Protein AF-A0A8S9SRP9-F1 (afdb_monomer_lite)

InterPro domains:
  IPR003653 Ulp1 protease family, C-terminal catalytic domain [PF02902] (17-149)
  IPR038765 Papain-like cysteine peptidase superfamily [SSF54001] (19-135)

Sequence (162 aa):
MEVLMGYSDRRYGLPLHLNHSMFVAPWFTAHMQRKDRSFKAARRKKRVAGDARITKYLTKFGSKWGAEIDTLYAPMIWEGMYWVGLRISLSQWNILVLDPNPQLKTMEKVEELVEPVASILSYIAKKMYIKTQNNTRPVYIVRVQERTQTGVIAWCTCLHYV

Foldseek 3Di:
DQVLLVVVCVVCVVVQLVVLEHEDGQVQQVLLLVLQVVCVPDPDNCVSLVPVVNVCVCPVPVDPDLPRHQWYWYWYDDPNPAIWIWIAGNQQREIEIAHACQPPDDPVRVCVRCVSVLVSVVVVCVVSVNPHPDPPDSDYDYHYDYDDPDPVCVSVVVVVVD

Structure (mmCIF, N/CA/C/O backbone):
data_AF-A0A8S9SRP9-F1
#
_entry.id   AF-A0A8S9SRP9-F1
#
loop_
_atom_site.group_PDB
_atom_site.id
_atom_site.type_symbol
_atom_site.label_atom_id
_atom_site.label_alt_id
_atom_site.label_comp_id
_atom_site.label_asym_id
_atom_site.label_entity_id
_atom_site.label_seq_id
_atom_site.pdbx_PDB_ins_code
_atom_site.Cartn_x
_atom_site.Cartn_y
_atom_site.Cartn_z
_atom_site.occupancy
_atom_site.B_iso_or_equiv
_atom_site.auth_seq_id
_atom_site.auth_comp_id
_atom_site.auth_asym_id
_atom_site.auth_atom_id
_atom_site.pdbx_PDB_model_num
ATOM 1 N N . MET A 1 1 ? -1.731 -9.701 -12.930 1.00 83.62 1 MET A N 1
ATOM 2 C CA . MET A 1 1 ? -1.614 -9.568 -11.457 1.00 83.62 1 MET A CA 1
ATOM 3 C C . MET A 1 1 ? -2.806 -10.084 -10.671 1.00 83.62 1 MET A C 1
ATOM 5 O O . MET A 1 1 ? -2.580 -10.714 -9.654 1.00 83.62 1 MET A O 1
ATOM 9 N N . GLU A 1 2 ? -4.055 -9.862 -11.084 1.00 83.62 2 GLU A N 1
ATOM 10 C CA . GLU A 1 2 ? -5.223 -10.296 -10.290 1.00 83.62 2 GLU A CA 1
ATOM 11 C C . GLU A 1 2 ? -5.278 -11.823 -10.089 1.00 83.62 2 GLU A C 1
ATOM 13 O O . GLU A 1 2 ? -5.427 -12.294 -8.964 1.00 83.62 2 GLU A O 1
ATOM 18 N N . VAL A 1 3 ? -5.011 -12.590 -11.154 1.00 85.19 3 VAL A N 1
ATOM 19 C CA . VAL A 1 3 ? -4.865 -14.058 -11.104 1.00 85.19 3 VAL A CA 1
ATOM 20 C C . VAL A 1 3 ? -3.712 -14.486 -10.193 1.00 85.19 3 VAL A C 1
ATOM 22 O O . VAL A 1 3 ? -3.884 -15.391 -9.384 1.00 85.19 3 VAL A O 1
ATOM 25 N N . LEU A 1 4 ? -2.561 -13.809 -10.282 1.00 84.00 4 LEU A N 1
ATOM 26 C CA . LEU A 1 4 ? -1.392 -14.106 -9.451 1.00 84.00 4 LEU A CA 1
ATOM 27 C C . LEU A 1 4 ? -1.702 -13.879 -7.967 1.00 84.00 4 LEU A C 1
ATOM 29 O O . LEU A 1 4 ? -1.421 -14.748 -7.153 1.00 84.00 4 LEU A O 1
ATOM 33 N N . MET A 1 5 ? -2.349 -12.764 -7.614 1.00 84.19 5 MET A N 1
ATOM 34 C CA . MET A 1 5 ? -2.755 -12.516 -6.227 1.00 84.19 5 MET A CA 1
ATOM 35 C C . MET A 1 5 ? -3.733 -13.580 -5.731 1.00 84.19 5 MET A C 1
ATOM 37 O O . MET A 1 5 ? -3.591 -14.046 -4.608 1.00 84.19 5 MET A O 1
ATOM 41 N N . GLY A 1 6 ? -4.682 -14.008 -6.570 1.00 84.06 6 GLY A N 1
ATOM 42 C CA . GLY A 1 6 ? -5.616 -15.078 -6.220 1.00 84.06 6 GLY A CA 1
ATOM 43 C C . GLY A 1 6 ? -4.942 -16.441 -6.035 1.00 84.06 6 GLY A C 1
ATOM 44 O O . GLY A 1 6 ? -5.247 -17.148 -5.078 1.00 84.06 6 GLY A O 1
ATOM 45 N N . TYR A 1 7 ? -4.014 -16.819 -6.919 1.00 86.94 7 TYR A N 1
ATOM 46 C CA . TYR A 1 7 ? -3.231 -18.051 -6.774 1.00 86.94 7 TYR A CA 1
ATOM 47 C C . TYR A 1 7 ? -2.426 -18.034 -5.479 1.00 86.94 7 TYR A C 1
ATOM 49 O O . TYR A 1 7 ? -2.435 -18.984 -4.696 1.00 86.94 7 TYR A O 1
ATOM 57 N N . SER A 1 8 ? -1.738 -16.932 -5.246 1.00 83.00 8 SER A N 1
ATOM 58 C CA . SER A 1 8 ? -0.776 -16.876 -4.178 1.00 83.00 8 SER A CA 1
ATOM 59 C C . SER A 1 8 ? -1.436 -16.656 -2.806 1.00 83.00 8 SER A C 1
ATOM 61 O O . SER A 1 8 ? -0.922 -17.151 -1.808 1.00 83.00 8 SER A O 1
ATOM 63 N N . ASP A 1 9 ? -2.624 -16.048 -2.747 1.00 82.50 9 ASP A N 1
ATOM 64 C CA . ASP A 1 9 ? -3.492 -16.083 -1.562 1.00 82.50 9 ASP A CA 1
ATOM 65 C C . ASP A 1 9 ? -3.965 -17.512 -1.243 1.00 82.50 9 ASP A C 1
ATOM 67 O O . ASP A 1 9 ? -3.867 -17.964 -0.106 1.00 82.50 9 ASP A O 1
ATOM 71 N N . ARG A 1 10 ? -4.347 -18.309 -2.251 1.00 86.56 10 ARG A N 1
ATOM 72 C CA . ARG A 1 10 ? -4.677 -19.734 -2.033 1.00 86.56 10 ARG A CA 1
ATOM 73 C C . ARG A 1 10 ? -3.482 -20.547 -1.539 1.00 86.56 10 ARG A C 1
ATOM 75 O O . ARG A 1 10 ? -3.659 -21.482 -0.763 1.00 86.56 10 ARG A O 1
ATOM 82 N N . ARG A 1 11 ? -2.275 -20.227 -2.013 1.00 85.56 11 ARG A N 1
ATOM 83 C CA . ARG A 1 11 ? -1.057 -20.975 -1.680 1.00 85.56 11 ARG A CA 1
ATOM 84 C C . ARG A 1 11 ? -0.445 -20.563 -0.339 1.00 85.56 11 ARG A C 1
ATOM 86 O O . ARG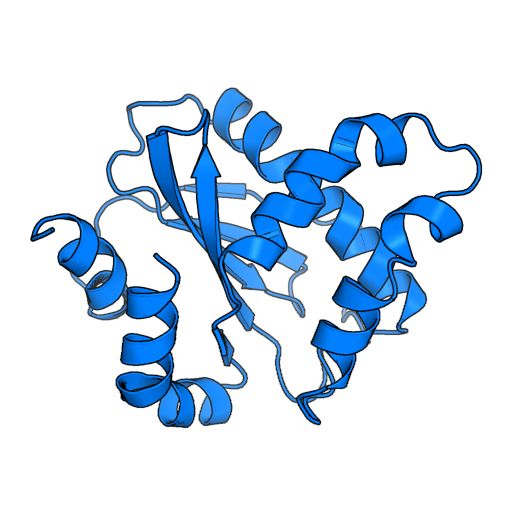 A 1 11 ? 0.071 -21.427 0.363 1.00 85.56 11 ARG A O 1
ATOM 93 N N . TYR A 1 12 ? -0.486 -19.276 0.001 1.00 83.69 12 TYR A N 1
ATOM 94 C CA . TYR A 1 12 ? 0.257 -18.695 1.128 1.00 83.69 12 TYR A CA 1
ATOM 95 C C . TYR A 1 12 ? -0.607 -17.879 2.103 1.00 83.69 12 TYR A C 1
ATOM 97 O O . TYR A 1 12 ? -0.096 -17.439 3.132 1.00 83.69 12 TYR A O 1
ATOM 105 N N . GLY A 1 13 ? -1.897 -17.680 1.820 1.00 79.50 13 GLY A N 1
ATOM 106 C CA . GLY A 1 13 ? -2.788 -16.823 2.605 1.00 79.50 13 GLY A CA 1
ATOM 107 C C . GLY A 1 13 ? -2.971 -17.298 4.044 1.00 79.50 13 GLY A C 1
ATOM 108 O O . GLY A 1 13 ? -2.843 -16.494 4.959 1.00 79.50 13 GLY A O 1
ATOM 109 N 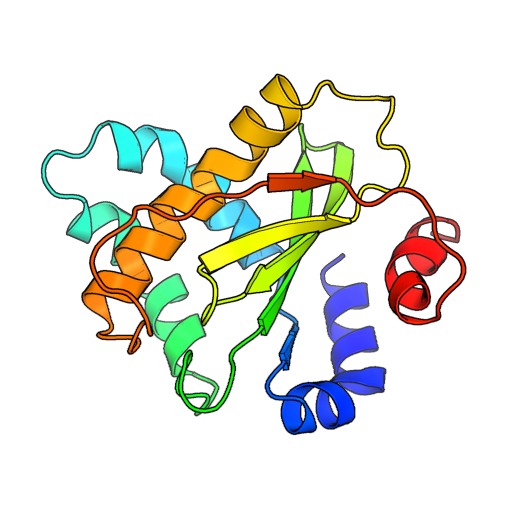N . LEU A 1 14 ? -3.177 -18.602 4.280 1.00 79.44 14 LEU A N 1
ATOM 110 C CA . LEU A 1 14 ? -3.343 -19.130 5.643 1.00 79.44 14 LEU A CA 1
ATOM 111 C C . LEU A 1 14 ? -2.095 -18.893 6.526 1.00 79.44 14 LEU A C 1
ATOM 113 O O . LEU A 1 14 ? -2.244 -18.286 7.587 1.00 79.44 14 LEU A O 1
ATOM 117 N N . PRO A 1 15 ? -0.869 -19.279 6.111 1.00 81.88 15 PRO A N 1
ATOM 118 C CA . PRO A 1 15 ? 0.344 -18.941 6.858 1.00 81.88 15 PRO A CA 1
ATOM 119 C C . PRO A 1 15 ? 0.537 -17.440 7.101 1.00 81.88 15 PRO A C 1
ATOM 121 O O . PRO A 1 15 ? 1.058 -17.049 8.142 1.00 81.88 15 PRO A O 1
ATOM 124 N N . LEU A 1 16 ? 0.136 -16.582 6.161 1.00 81.88 16 LEU A N 1
ATOM 125 C CA . LEU A 1 16 ? 0.237 -15.134 6.342 1.00 81.88 16 LEU A CA 1
ATOM 126 C C . LEU A 1 16 ? -0.776 -14.608 7.341 1.00 81.88 16 LEU A C 1
ATOM 128 O O . LEU A 1 16 ? -0.396 -13.830 8.208 1.00 81.88 16 LEU A O 1
ATOM 132 N N . HIS A 1 17 ? -2.021 -15.070 7.275 1.00 82.06 17 HIS A N 1
ATOM 133 C CA . HIS A 1 17 ? -3.057 -14.681 8.221 1.00 82.06 17 HIS A CA 1
ATOM 134 C C . HIS A 1 17 ? -2.695 -15.070 9.656 1.00 82.06 17 HIS A C 1
ATOM 136 O O . HIS A 1 17 ? -2.893 -14.266 10.563 1.00 82.06 17 HIS A O 1
ATOM 142 N N . LEU A 1 18 ? -2.093 -16.249 9.857 1.00 81.19 18 LEU A N 1
ATOM 143 C CA . LEU A 1 18 ? -1.550 -16.661 11.160 1.00 81.19 18 LEU A CA 1
ATOM 144 C C . LEU A 1 18 ? -0.426 -15.734 11.653 1.00 81.19 18 LEU A C 1
ATOM 146 O O . LEU A 1 18 ? -0.269 -15.549 12.854 1.00 81.19 18 LEU A O 1
ATOM 150 N N . ASN A 1 19 ? 0.310 -15.109 10.733 1.00 83.31 19 ASN A N 1
ATOM 151 C CA . ASN A 1 19 ? 1.316 -14.081 11.009 1.00 83.31 19 ASN A CA 1
ATOM 152 C C . ASN A 1 19 ? 0.747 -12.654 10.901 1.00 83.31 19 ASN A C 1
ATOM 154 O O . ASN A 1 19 ? 1.470 -11.727 10.531 1.00 83.31 19 ASN A O 1
ATOM 158 N N . HIS A 1 20 ? -0.554 -12.474 11.149 1.00 86.38 20 HIS A N 1
ATOM 159 C CA . HIS A 1 20 ? -1.232 -11.174 11.121 1.00 86.38 20 HIS A CA 1
ATOM 160 C C . HIS A 1 20 ? -1.052 -10.397 9.802 1.00 86.38 20 HIS A C 1
ATOM 162 O O . HIS A 1 20 ? -1.088 -9.169 9.760 1.00 86.38 20 HIS A O 1
ATOM 168 N N . SER A 1 21 ? -0.868 -11.105 8.691 1.00 86.56 21 SER A N 1
ATOM 169 C CA . SER A 1 21 ? -0.584 -10.536 7.377 1.00 86.56 21 SER A CA 1
ATOM 170 C C . SER A 1 21 ? -1.620 -10.965 6.346 1.00 86.56 21 SER A C 1
ATOM 172 O O . SER A 1 21 ? -2.220 -12.029 6.463 1.00 86.56 21 SER A O 1
ATOM 174 N N . MET A 1 22 ? -1.816 -10.174 5.291 1.00 86.25 22 MET A N 1
ATOM 175 C CA . MET A 1 22 ? -2.669 -10.595 4.173 1.00 86.25 22 MET A CA 1
ATOM 176 C C . MET A 1 22 ? -2.256 -9.996 2.835 1.00 86.25 22 MET A C 1
ATOM 178 O O . MET A 1 22 ? -1.605 -8.948 2.777 1.00 86.25 22 MET A O 1
ATOM 182 N N . PHE A 1 23 ? -2.716 -10.623 1.753 1.00 86.50 23 PHE A N 1
ATOM 183 C CA . PHE A 1 23 ? -2.678 -10.020 0.428 1.00 86.50 23 PHE A CA 1
ATOM 184 C C . PHE A 1 23 ? -3.869 -9.119 0.176 1.00 86.50 23 PHE A C 1
ATOM 186 O O . PHE A 1 23 ? -4.992 -9.381 0.605 1.00 86.50 23 PHE A O 1
ATOM 193 N N . VAL A 1 24 ? -3.628 -8.067 -0.599 1.00 86.94 24 VAL A N 1
ATOM 194 C CA . VAL A 1 24 ? -4.696 -7.230 -1.135 1.00 86.94 24 VAL A CA 1
ATOM 195 C C . VAL A 1 24 ? -4.683 -7.239 -2.655 1.00 86.94 24 VAL A C 1
ATOM 197 O O . VAL A 1 24 ? -3.644 -7.368 -3.302 1.00 86.94 24 VAL A O 1
ATOM 200 N N . ALA A 1 25 ? -5.872 -7.113 -3.236 1.00 86.19 25 ALA A N 1
ATOM 201 C CA . ALA A 1 25 ? -6.040 -7.130 -4.677 1.00 86.19 25 ALA A CA 1
ATOM 202 C C . ALA A 1 25 ? -5.389 -5.898 -5.345 1.00 86.19 25 ALA A C 1
ATOM 204 O O . ALA A 1 25 ? -5.389 -4.815 -4.753 1.00 86.19 25 ALA A O 1
ATOM 205 N N . PRO A 1 26 ? -4.918 -5.999 -6.605 1.00 88.44 26 PRO A N 1
ATOM 206 C CA . PRO A 1 26 ? -4.255 -4.888 -7.299 1.00 88.44 26 PRO A CA 1
ATOM 207 C C . PRO A 1 26 ? -5.110 -3.633 -7.458 1.00 88.44 26 PRO A C 1
ATOM 209 O O . PRO A 1 26 ? -4.587 -2.521 -7.519 1.00 88.44 26 PRO A O 1
ATOM 212 N N . TRP A 1 27 ? -6.436 -3.781 -7.496 1.00 89.38 27 TRP A N 1
ATOM 213 C CA . TRP A 1 27 ? -7.319 -2.623 -7.564 1.00 89.38 27 TRP A CA 1
ATOM 214 C C . TRP A 1 27 ? -7.179 -1.714 -6.334 1.00 89.38 27 TRP A C 1
ATOM 216 O O . TRP A 1 27 ? -7.472 -0.529 -6.450 1.00 89.38 27 TRP A O 1
ATOM 226 N N . PHE A 1 28 ? -6.730 -2.231 -5.185 1.00 89.12 28 PHE A N 1
ATOM 227 C CA . PHE A 1 28 ? -6.636 -1.497 -3.923 1.00 89.12 28 PHE A CA 1
ATOM 228 C C . PHE A 1 28 ? -5.690 -0.292 -4.024 1.00 89.12 28 PHE A C 1
ATOM 230 O O . PHE A 1 28 ? -6.110 0.846 -3.808 1.00 89.12 28 PHE A O 1
ATOM 237 N N . THR A 1 29 ? -4.439 -0.519 -4.431 1.00 91.31 29 THR A N 1
ATOM 238 C CA . THR A 1 29 ? -3.430 0.537 -4.644 1.00 91.31 29 THR A CA 1
ATOM 239 C C . THR A 1 29 ? -3.778 1.392 -5.860 1.00 91.31 29 THR A C 1
ATOM 241 O O . THR A 1 29 ? -3.754 2.620 -5.773 1.00 91.31 29 THR A O 1
ATOM 244 N N . ALA A 1 30 ? -4.225 0.767 -6.955 1.00 92.12 30 ALA A N 1
ATOM 245 C CA . ALA A 1 30 ? -4.629 1.473 -8.170 1.00 92.12 30 ALA A CA 1
ATOM 246 C C . ALA A 1 30 ? -5.795 2.445 -7.923 1.00 92.12 30 ALA A C 1
ATOM 248 O O . ALA A 1 30 ? -5.875 3.512 -8.533 1.00 92.12 30 ALA A O 1
ATOM 249 N N . HIS A 1 31 ? -6.723 2.097 -7.032 1.00 89.88 31 HIS A N 1
ATOM 250 C CA . HIS A 1 31 ? -7.816 2.981 -6.653 1.00 89.88 31 HIS A CA 1
ATOM 251 C C . HIS A 1 31 ? -7.299 4.215 -5.907 1.00 89.88 31 HIS A C 1
ATOM 253 O O . HIS A 1 31 ? -7.734 5.322 -6.215 1.00 89.88 31 HIS A O 1
ATOM 259 N N . MET A 1 32 ? -6.349 4.055 -4.981 1.00 91.19 32 MET A N 1
ATOM 260 C CA . MET A 1 32 ? -5.744 5.186 -4.268 1.00 91.19 32 MET A CA 1
ATOM 261 C C . MET A 1 32 ? -4.963 6.097 -5.218 1.00 91.19 32 MET A C 1
ATOM 263 O O . MET A 1 32 ? -5.207 7.302 -5.230 1.00 91.19 32 MET A O 1
ATOM 267 N N . GLN A 1 33 ? -4.137 5.526 -6.100 1.00 92.75 33 GLN A N 1
ATOM 268 C CA . GLN A 1 33 ? -3.422 6.281 -7.137 1.00 92.75 33 GLN A CA 1
ATOM 269 C C . GLN A 1 33 ? -4.381 7.127 -7.989 1.00 92.75 33 GLN A C 1
ATOM 271 O O . GLN A 1 33 ? -4.170 8.324 -8.168 1.00 92.75 33 GLN A O 1
ATOM 276 N N . ARG A 1 34 ? -5.499 6.549 -8.452 1.00 91.31 34 ARG A N 1
ATOM 277 C CA . ARG A 1 34 ? -6.503 7.284 -9.247 1.00 91.31 34 ARG A CA 1
ATOM 278 C C . ARG A 1 34 ? -7.214 8.387 -8.467 1.00 91.31 34 ARG A C 1
ATOM 280 O O . ARG A 1 34 ? -7.663 9.367 -9.060 1.00 91.31 34 ARG A O 1
ATOM 287 N N . LYS A 1 35 ? -7.375 8.224 -7.154 1.00 89.19 35 LYS A N 1
ATOM 288 C CA . LYS A 1 35 ? -8.054 9.207 -6.304 1.00 89.19 35 LYS A CA 1
ATOM 289 C C . LYS A 1 35 ? -7.136 10.337 -5.856 1.00 89.19 35 LYS A C 1
ATOM 291 O O . LYS A 1 35 ? -7.685 11.344 -5.413 1.00 89.19 35 LYS A O 1
ATOM 296 N N . ASP A 1 36 ? -5.819 10.231 -6.026 1.00 90.62 36 ASP A N 1
ATOM 297 C CA . ASP A 1 36 ? -4.828 11.176 -5.493 1.00 90.62 36 ASP A CA 1
ATOM 298 C C . ASP A 1 36 ? -5.184 12.643 -5.751 1.00 90.62 36 ASP A C 1
ATOM 300 O O . ASP A 1 36 ? -5.417 13.411 -4.818 1.00 90.62 36 ASP A O 1
ATOM 304 N N . ARG A 1 37 ? -5.352 13.019 -7.024 1.00 90.25 37 ARG A N 1
ATOM 305 C CA . ARG A 1 37 ? -5.660 14.403 -7.414 1.00 90.25 37 ARG A CA 1
ATOM 306 C C . ARG A 1 37 ? -6.932 14.918 -6.740 1.00 90.25 37 ARG A C 1
ATOM 308 O O . ARG A 1 37 ? -6.954 16.017 -6.189 1.00 90.25 37 ARG A O 1
ATOM 315 N N . SER A 1 38 ? -7.993 14.109 -6.754 1.00 88.75 38 SER A N 1
ATOM 316 C CA . SER A 1 38 ? -9.266 14.460 -6.115 1.00 88.75 38 SER A CA 1
ATOM 317 C C . SER A 1 38 ? -9.154 14.507 -4.591 1.00 88.75 38 SER A C 1
ATOM 319 O O . SER A 1 38 ? -9.773 15.354 -3.946 1.00 88.75 38 SER A O 1
ATOM 321 N N . PHE A 1 39 ? -8.334 13.631 -4.011 1.00 87.50 39 PHE A N 1
ATOM 322 C CA . PHE A 1 39 ? -8.094 13.560 -2.583 1.00 87.50 39 PHE A CA 1
ATOM 323 C C . PHE A 1 39 ? -7.340 14.801 -2.132 1.00 87.50 39 PHE A C 1
ATOM 325 O O . PHE A 1 39 ? -7.827 15.477 -1.232 1.00 87.50 39 PHE A O 1
ATOM 332 N N . LYS A 1 40 ? -6.245 15.176 -2.799 1.00 87.88 40 LYS A N 1
ATOM 333 C CA . LYS A 1 40 ? -5.474 16.403 -2.548 1.00 87.88 40 LYS A CA 1
ATOM 334 C C . LYS A 1 40 ? -6.337 17.661 -2.683 1.00 87.88 40 LYS A C 1
ATOM 336 O O . LYS A 1 40 ? -6.370 18.455 -1.745 1.00 87.88 40 LYS A O 1
ATOM 341 N N . ALA A 1 41 ? -7.141 17.777 -3.741 1.00 88.56 41 ALA A N 1
ATOM 342 C CA . ALA A 1 41 ? -8.008 18.939 -3.970 1.00 88.56 41 ALA A CA 1
ATOM 343 C C . ALA A 1 41 ? -9.196 19.060 -2.990 1.00 88.56 41 ALA A C 1
ATOM 345 O O . ALA A 1 41 ? -9.708 20.154 -2.751 1.00 88.56 41 ALA A O 1
ATOM 346 N N . ALA A 1 42 ? -9.678 17.957 -2.411 1.00 85.00 42 ALA A N 1
ATOM 347 C CA . ALA A 1 42 ? -10.887 17.991 -1.594 1.00 85.00 42 ALA A CA 1
ATOM 348 C C . ALA A 1 42 ? -10.686 18.728 -0.257 1.00 85.00 42 ALA A C 1
ATOM 350 O O . ALA A 1 42 ? -9.872 18.319 0.574 1.00 85.00 42 ALA A O 1
ATOM 351 N N . ARG A 1 43 ? -11.540 19.728 0.023 1.00 78.44 43 ARG A N 1
ATOM 352 C CA . ARG A 1 43 ? -11.654 20.361 1.356 1.00 78.44 43 ARG A CA 1
ATOM 353 C C . ARG A 1 43 ? -12.209 19.398 2.412 1.00 78.44 43 ARG A C 1
ATOM 355 O O . ARG A 1 43 ? -11.849 19.460 3.579 1.00 78.44 43 ARG A O 1
ATOM 362 N N . ARG A 1 44 ? -13.093 18.479 1.999 1.00 77.81 44 ARG A N 1
ATOM 363 C CA . ARG A 1 44 ? -13.655 17.405 2.838 1.00 77.81 44 ARG A CA 1
ATOM 364 C C . ARG A 1 44 ? -13.229 16.036 2.297 1.00 77.81 44 ARG A C 1
ATOM 366 O O . ARG A 1 44 ? -13.952 15.426 1.509 1.00 77.81 44 ARG A O 1
ATOM 373 N N . LYS A 1 45 ? -12.087 15.528 2.772 1.00 77.06 45 LYS A N 1
ATOM 374 C CA . LYS A 1 45 ? -11.484 14.241 2.355 1.00 77.06 45 LYS A CA 1
ATOM 375 C C . LYS A 1 45 ? -12.421 13.027 2.498 1.00 77.06 45 LYS A C 1
ATOM 377 O O . LYS A 1 45 ? -12.314 12.069 1.736 1.00 77.06 45 LYS A O 1
ATOM 382 N N . LYS A 1 46 ? -13.410 13.100 3.406 1.00 67.38 46 LYS A N 1
ATOM 383 C CA . LYS A 1 46 ? -14.398 12.035 3.680 1.00 67.38 46 LYS A CA 1
ATOM 384 C C . LYS A 1 46 ? -15.177 11.598 2.438 1.00 67.38 46 LYS A C 1
ATOM 386 O O . LYS A 1 46 ? -15.560 10.438 2.369 1.00 67.38 46 LYS A O 1
ATOM 391 N N . ARG A 1 47 ? -15.414 12.497 1.476 1.00 63.59 47 ARG A N 1
ATOM 392 C CA . ARG A 1 47 ? -16.150 12.180 0.236 1.00 63.59 47 ARG A CA 1
ATOM 393 C C . ARG A 1 47 ? -15.306 11.424 -0.793 1.00 63.59 47 ARG A C 1
ATOM 395 O O . ARG A 1 47 ? -15.869 10.737 -1.630 1.00 63.59 47 ARG A O 1
ATOM 402 N N . VAL A 1 48 ? -13.981 11.543 -0.717 1.00 60.94 48 VAL A N 1
ATOM 403 C CA . VAL A 1 48 ? -13.051 10.904 -1.658 1.00 60.94 48 VAL A CA 1
ATOM 404 C C . VAL A 1 48 ? -12.560 9.565 -1.114 1.00 60.94 48 VAL A C 1
ATOM 406 O O . VAL A 1 48 ? -12.586 8.569 -1.824 1.00 60.94 48 VAL A O 1
ATOM 409 N N . 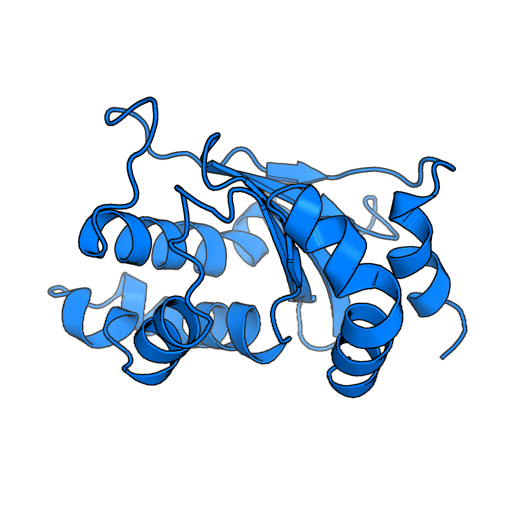ALA A 1 49 ? -12.173 9.531 0.163 1.00 60.47 49 ALA A N 1
ATOM 410 C CA . ALA A 1 49 ? -11.661 8.331 0.826 1.00 60.47 49 ALA A CA 1
ATOM 411 C C . ALA A 1 49 ? -12.744 7.506 1.544 1.00 60.47 49 ALA A C 1
ATOM 413 O O . ALA A 1 49 ? -12.497 6.387 1.976 1.00 60.47 49 ALA A O 1
ATOM 414 N N . GLY A 1 50 ? -13.965 8.036 1.672 1.00 59.25 50 GLY A N 1
ATOM 415 C CA . GLY A 1 50 ? -15.135 7.279 2.122 1.00 59.25 50 GLY A CA 1
ATOM 416 C C . GLY A 1 50 ? -15.767 6.430 1.023 1.00 59.25 50 GLY A C 1
ATOM 417 O O . GLY A 1 50 ? -16.956 6.143 1.125 1.00 59.25 50 GLY A O 1
ATOM 418 N N . ASP A 1 51 ? -15.010 6.076 -0.020 1.00 67.75 51 ASP A N 1
ATOM 419 C CA . ASP A 1 51 ? -15.478 5.165 -1.056 1.00 67.75 51 ASP A CA 1
ATOM 420 C C . ASP A 1 51 ? -15.907 3.853 -0.388 1.00 67.75 51 ASP A C 1
ATOM 422 O O . ASP A 1 51 ? -15.117 3.171 0.282 1.00 67.75 51 ASP A O 1
ATOM 426 N N . ALA A 1 52 ? -17.191 3.532 -0.544 1.00 68.62 52 ALA A N 1
ATOM 427 C CA . ALA A 1 52 ? -17.797 2.357 0.052 1.00 68.62 52 ALA A CA 1
ATOM 428 C C . ALA A 1 52 ? -17.076 1.077 -0.380 1.00 68.62 52 ALA A C 1
ATOM 430 O O . ALA A 1 52 ? -17.083 0.122 0.382 1.00 68.62 52 ALA A O 1
ATOM 431 N N . ARG A 1 53 ? -16.406 1.045 -1.542 1.00 72.12 53 ARG A N 1
ATOM 432 C CA . ARG A 1 53 ? -15.615 -0.112 -1.980 1.00 72.12 53 ARG A CA 1
ATOM 433 C C . ARG A 1 53 ? -14.380 -0.316 -1.122 1.00 72.12 53 ARG A C 1
ATOM 435 O O . ARG A 1 53 ? -14.154 -1.444 -0.703 1.00 72.12 53 ARG A O 1
ATOM 442 N N . ILE A 1 54 ? -13.616 0.740 -0.831 1.00 71.75 54 ILE A N 1
ATOM 443 C CA . ILE A 1 54 ? -12.433 0.615 0.029 1.00 71.75 54 ILE A CA 1
ATOM 444 C C . ILE A 1 54 ? -12.881 0.286 1.446 1.00 71.75 54 ILE A C 1
ATOM 446 O O . ILE A 1 54 ? -12.435 -0.706 2.001 1.00 71.75 54 ILE A O 1
ATOM 450 N N . THR A 1 55 ? -13.828 1.044 2.006 1.00 70.44 55 THR A N 1
ATOM 451 C CA . THR A 1 55 ? -14.296 0.782 3.378 1.00 70.44 55 THR A CA 1
ATOM 452 C C . THR A 1 55 ? -14.897 -0.622 3.499 1.00 70.44 55 THR A C 1
ATOM 454 O O . THR A 1 55 ? -14.573 -1.331 4.440 1.00 70.44 55 THR A O 1
ATOM 457 N N . LYS A 1 56 ? -15.691 -1.075 2.516 1.00 72.19 56 LYS A N 1
ATOM 458 C CA . LYS A 1 56 ? -16.214 -2.448 2.475 1.00 72.19 56 LYS A CA 1
ATOM 459 C C . LYS A 1 56 ? -15.101 -3.470 2.316 1.00 72.19 56 LYS A C 1
ATOM 461 O O . LYS A 1 56 ? -15.168 -4.498 2.958 1.00 72.19 56 LYS A O 1
ATOM 466 N N . TYR A 1 57 ? -14.085 -3.235 1.491 1.00 73.31 57 TYR A N 1
ATOM 467 C CA . TYR A 1 57 ? -12.970 -4.176 1.351 1.00 73.31 57 TYR A CA 1
ATOM 468 C C . TYR A 1 57 ? -12.192 -4.336 2.659 1.00 73.31 57 TYR A C 1
ATOM 470 O O . TYR A 1 57 ? -11.850 -5.451 3.037 1.00 73.31 57 TYR A O 1
ATOM 478 N N . LEU A 1 58 ? -12.011 -3.230 3.380 1.00 68.06 58 LEU A N 1
ATOM 479 C CA . LEU A 1 58 ? -11.370 -3.198 4.690 1.00 68.06 58 LEU A CA 1
ATOM 480 C C . LEU A 1 58 ? -12.202 -3.886 5.781 1.00 68.06 58 LEU A C 1
ATOM 482 O O . LEU A 1 58 ? -11.632 -4.405 6.731 1.00 68.06 58 LEU A O 1
ATOM 486 N N . THR A 1 59 ? -13.534 -3.913 5.655 1.00 66.38 59 THR A N 1
ATOM 487 C CA . THR A 1 59 ? -14.430 -4.534 6.648 1.00 66.38 59 THR A CA 1
ATOM 488 C C . THR A 1 59 ? -14.939 -5.929 6.266 1.00 66.38 59 THR A C 1
ATOM 490 O O . THR A 1 59 ? -15.403 -6.662 7.135 1.00 66.38 59 THR A O 1
ATOM 493 N N . LYS A 1 60 ? -14.864 -6.330 4.989 1.00 60.94 60 LYS A N 1
ATOM 494 C CA . LYS A 1 60 ? -15.476 -7.565 4.451 1.00 60.94 60 LYS A CA 1
ATOM 495 C C . LYS A 1 60 ? -14.749 -8.846 4.864 1.00 60.94 60 LYS A C 1
ATOM 497 O O . LYS A 1 60 ? -15.337 -9.914 4.748 1.00 60.94 60 LYS A O 1
ATOM 502 N N . PHE A 1 61 ? -13.518 -8.761 5.359 1.00 52.31 61 PHE A N 1
ATOM 503 C CA . PHE A 1 61 ? -12.733 -9.952 5.697 1.00 52.31 61 PHE A CA 1
ATOM 504 C C . PHE A 1 61 ? -12.854 -10.420 7.150 1.00 52.31 61 PHE A C 1
ATOM 506 O O . PHE A 1 61 ? -12.141 -11.339 7.534 1.00 52.31 61 PHE A O 1
ATOM 513 N N . GLY A 1 62 ? -13.693 -9.803 7.991 1.00 49.44 62 GLY A N 1
ATOM 514 C CA . GLY A 1 62 ? -13.706 -10.092 9.437 1.00 49.44 62 GLY A CA 1
ATOM 515 C C . GLY A 1 62 ? -12.430 -9.634 10.162 1.00 49.44 62 GLY A C 1
ATOM 516 O O . GLY A 1 62 ? -12.484 -9.331 11.345 1.00 49.44 62 GLY A O 1
ATOM 517 N N . SER A 1 63 ? -11.339 -9.462 9.412 1.00 56.06 63 SER A N 1
ATOM 518 C CA . SER A 1 63 ? -10.078 -8.859 9.789 1.00 56.06 63 SER A CA 1
ATOM 519 C C . SER A 1 63 ? -10.312 -7.483 10.382 1.00 56.06 63 SER A C 1
ATOM 521 O O . SER A 1 63 ? -10.583 -6.505 9.681 1.00 56.06 63 SER A O 1
ATOM 523 N N . LYS A 1 64 ? -10.159 -7.376 11.692 1.00 66.31 64 LYS A N 1
ATOM 524 C CA . LYS A 1 64 ? -9.994 -6.074 12.332 1.00 66.31 64 LYS A CA 1
ATOM 525 C C . LYS A 1 64 ? -8.585 -5.587 12.011 1.00 66.31 64 LYS A C 1
ATOM 527 O O . LYS A 1 64 ? -7.620 -5.990 12.655 1.00 66.31 64 LYS A O 1
ATOM 532 N N . TRP A 1 65 ? -8.440 -4.767 10.973 1.00 71.62 65 TRP A N 1
ATOM 533 C CA . TRP A 1 65 ? -7.145 -4.188 10.601 1.00 71.62 65 TRP A CA 1
ATOM 534 C C . TRP A 1 65 ? -6.560 -3.412 11.795 1.00 71.62 65 TRP A C 1
ATOM 536 O O . TRP A 1 65 ? -7.263 -2.645 12.450 1.00 71.62 65 TRP A O 1
ATOM 546 N N . GLY A 1 66 ? -5.289 -3.664 12.103 1.00 63.88 66 GLY A N 1
ATOM 547 C CA . GLY A 1 66 ? -4.568 -3.221 13.303 1.00 63.88 66 GLY A CA 1
ATOM 548 C C . GLY A 1 66 ? -4.888 -3.964 14.603 1.00 63.88 66 GLY A C 1
ATOM 549 O O . GLY A 1 66 ? -4.322 -3.612 15.632 1.00 63.88 66 GLY A O 1
ATOM 550 N N . ALA A 1 67 ? -5.764 -4.971 14.584 1.00 70.75 67 ALA A N 1
ATOM 551 C CA . ALA A 1 67 ? -5.970 -5.886 15.711 1.00 70.75 67 ALA A CA 1
ATOM 552 C C . ALA A 1 67 ? -5.645 -7.341 15.338 1.00 70.75 67 ALA A C 1
ATOM 554 O O . ALA A 1 67 ? -4.958 -8.025 16.083 1.00 70.75 67 ALA A O 1
ATOM 555 N N . GLU A 1 68 ? -6.106 -7.797 14.175 1.00 78.19 68 GLU A N 1
ATOM 556 C CA . GLU A 1 68 ? -5.870 -9.150 13.656 1.00 78.19 68 GLU A CA 1
ATOM 557 C C . GLU A 1 68 ? -4.924 -9.154 12.459 1.00 78.19 68 GLU A C 1
ATOM 559 O O . GLU A 1 68 ? -4.219 -10.131 12.250 1.00 78.19 68 GLU A O 1
ATOM 564 N N . ILE A 1 69 ? -4.895 -8.067 11.686 1.00 82.75 69 ILE A N 1
ATOM 565 C CA . ILE A 1 69 ? -3.989 -7.898 10.549 1.00 82.75 69 ILE A CA 1
ATOM 566 C C . ILE A 1 69 ? -3.167 -6.641 10.779 1.00 82.75 69 ILE A C 1
ATOM 568 O O . ILE A 1 69 ? -3.731 -5.551 10.858 1.00 82.75 69 ILE A O 1
ATOM 572 N N . ASP A 1 70 ? -1.853 -6.779 10.880 1.00 84.75 70 ASP A N 1
ATOM 573 C CA . ASP A 1 70 ? -0.908 -5.684 11.069 1.00 84.75 70 ASP A CA 1
ATOM 574 C C . ASP A 1 70 ? -0.089 -5.371 9.811 1.00 84.75 70 ASP A C 1
ATOM 576 O O . ASP A 1 70 ? 0.498 -4.295 9.735 1.00 84.75 70 ASP A O 1
ATOM 580 N N . THR A 1 71 ? -0.072 -6.269 8.821 1.00 87.25 71 THR A N 1
ATOM 581 C CA . THR A 1 71 ? 0.763 -6.137 7.626 1.00 87.25 71 THR A CA 1
ATOM 582 C C . THR A 1 71 ? -0.023 -6.470 6.361 1.00 87.25 71 THR A C 1
ATOM 584 O O . THR A 1 71 ? -0.721 -7.479 6.271 1.00 87.25 71 THR A O 1
ATOM 587 N N . LEU A 1 72 ? 0.119 -5.631 5.338 1.00 88.56 72 LEU A N 1
ATOM 588 C CA . LEU A 1 72 ? -0.524 -5.820 4.040 1.00 88.56 72 LEU A CA 1
ATOM 589 C C . LEU A 1 72 ? 0.528 -5.975 2.956 1.00 88.56 72 LEU A C 1
ATOM 591 O O . LEU A 1 72 ? 1.450 -5.165 2.868 1.00 88.56 72 LEU A O 1
ATOM 595 N N . TYR A 1 73 ? 0.328 -6.953 2.086 1.00 89.94 73 TYR A N 1
ATOM 596 C CA . TYR A 1 73 ? 1.105 -7.122 0.869 1.00 89.94 73 TYR A CA 1
ATOM 597 C C . TYR A 1 73 ? 0.253 -6.722 -0.332 1.00 89.94 73 TYR A C 1
ATOM 599 O O . TYR A 1 73 ? -0.737 -7.382 -0.661 1.00 89.94 73 TYR A O 1
ATOM 607 N N . ALA A 1 74 ? 0.621 -5.611 -0.966 1.00 90.69 74 ALA A N 1
ATOM 608 C CA . ALA A 1 74 ? -0.154 -4.988 -2.028 1.00 90.69 74 ALA A CA 1
ATOM 609 C C . ALA A 1 74 ? 0.683 -4.840 -3.301 1.00 90.69 74 ALA A C 1
ATOM 611 O O . ALA A 1 74 ? 1.716 -4.176 -3.263 1.00 90.69 74 ALA A O 1
ATOM 612 N N . PRO A 1 75 ? 0.260 -5.389 -4.448 1.00 92.94 75 PRO A N 1
ATOM 613 C CA . PRO A 1 75 ? 0.913 -5.070 -5.705 1.00 92.94 75 PRO A CA 1
ATOM 614 C C . PRO A 1 75 ? 0.566 -3.635 -6.105 1.00 92.94 75 PRO A C 1
ATOM 616 O O . PRO A 1 75 ? -0.556 -3.168 -5.896 1.00 92.94 75 PRO A O 1
ATOM 619 N N . MET A 1 76 ? 1.517 -2.937 -6.707 1.00 93.38 76 MET A N 1
ATOM 620 C CA . MET A 1 76 ? 1.345 -1.583 -7.215 1.00 93.38 76 MET A CA 1
ATOM 621 C C . MET A 1 76 ? 1.991 -1.485 -8.590 1.00 93.38 76 MET A C 1
ATOM 623 O O . MET A 1 76 ? 3.067 -2.032 -8.809 1.00 93.38 76 MET A O 1
ATOM 627 N N . ILE A 1 77 ? 1.320 -0.802 -9.514 1.00 92.44 77 ILE A N 1
ATOM 628 C CA . ILE A 1 77 ? 1.868 -0.525 -10.838 1.00 92.44 77 ILE A CA 1
ATOM 629 C C . ILE A 1 77 ? 2.266 0.946 -10.918 1.00 92.44 77 ILE A C 1
ATOM 631 O O . ILE A 1 77 ? 1.479 1.844 -10.599 1.00 92.44 77 ILE A O 1
ATOM 635 N N . TRP A 1 78 ? 3.500 1.196 -11.327 1.00 92.62 78 TRP A N 1
ATOM 636 C CA . TRP A 1 78 ? 4.022 2.520 -11.614 1.00 92.62 78 TRP A CA 1
ATOM 637 C C . TRP A 1 78 ? 3.976 2.763 -13.115 1.00 92.62 78 TRP A C 1
ATOM 639 O O . TRP A 1 78 ? 4.333 1.891 -13.910 1.00 92.62 78 TRP A O 1
ATOM 649 N N . GLU A 1 79 ? 3.485 3.947 -13.487 1.00 88.12 79 GLU A N 1
ATOM 650 C CA . GLU A 1 79 ? 3.477 4.440 -14.875 1.00 88.12 79 GLU A CA 1
ATOM 651 C C . GLU A 1 79 ? 2.811 3.469 -15.874 1.00 88.12 79 GLU A C 1
ATOM 653 O O . GLU A 1 79 ? 3.071 3.504 -17.068 1.00 88.12 79 GLU A O 1
ATOM 658 N N . GLY A 1 80 ? 1.931 2.587 -15.388 1.00 87.19 80 GLY A N 1
ATOM 659 C CA . GLY A 1 80 ? 1.200 1.622 -16.211 1.00 87.19 80 GLY A CA 1
ATOM 660 C C . GLY A 1 80 ? 2.008 0.418 -16.703 1.00 87.19 80 GLY A C 1
ATOM 661 O O . GLY A 1 80 ? 1.425 -0.440 -17.359 1.00 87.19 80 GLY A O 1
ATOM 662 N N . MET A 1 81 ? 3.297 0.309 -16.366 1.00 87.56 81 MET A N 1
ATOM 663 C CA . MET A 1 81 ? 4.175 -0.737 -16.916 1.00 87.56 81 MET A CA 1
ATOM 664 C C . MET A 1 81 ? 5.057 -1.449 -15.889 1.00 87.56 81 MET A C 1
ATOM 666 O O . MET A 1 81 ? 5.499 -2.565 -16.147 1.00 87.56 81 MET A O 1
ATOM 670 N N . TYR A 1 82 ? 5.314 -0.842 -14.730 1.00 89.50 82 TYR A N 1
ATOM 671 C CA . TYR A 1 82 ? 6.311 -1.351 -13.794 1.00 89.50 82 TYR A CA 1
ATOM 672 C C . TYR A 1 82 ? 5.671 -1.829 -12.494 1.00 89.50 82 TYR A C 1
ATOM 674 O O . TYR A 1 82 ? 5.114 -1.030 -11.744 1.00 89.50 82 TYR A O 1
ATOM 682 N N . TRP A 1 83 ? 5.719 -3.135 -12.232 1.00 90.69 83 TRP A N 1
ATOM 683 C CA . TRP A 1 83 ? 5.132 -3.717 -11.028 1.00 90.69 83 TRP A CA 1
ATOM 684 C C . TRP A 1 83 ? 6.123 -3.735 -9.869 1.00 90.69 83 TRP A C 1
ATOM 686 O O . TRP A 1 83 ? 7.232 -4.247 -9.993 1.00 90.69 83 TRP A O 1
ATOM 696 N N . VAL A 1 84 ? 5.662 -3.260 -8.717 1.00 90.6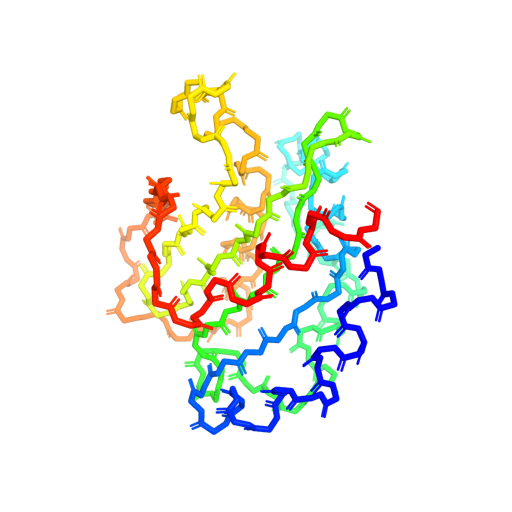9 84 VAL A N 1
ATOM 697 C CA . VAL A 1 84 ? 6.345 -3.387 -7.429 1.00 90.69 84 VAL A CA 1
ATOM 698 C C . VAL A 1 84 ? 5.419 -4.039 -6.409 1.00 90.69 84 VAL A C 1
ATOM 700 O O . VAL A 1 84 ? 4.188 -3.985 -6.522 1.00 90.69 84 VAL A O 1
ATOM 703 N N . GLY A 1 85 ? 6.007 -4.656 -5.390 1.00 91.50 85 GLY A N 1
ATOM 704 C CA . GLY A 1 85 ? 5.279 -5.048 -4.188 1.00 91.50 85 GLY A CA 1
ATOM 705 C C . GLY A 1 85 ? 5.359 -3.948 -3.135 1.00 91.50 85 GLY A C 1
ATOM 706 O O . GLY A 1 85 ? 6.396 -3.321 -2.966 1.00 91.50 85 GLY A O 1
ATOM 707 N N . LEU A 1 86 ? 4.288 -3.732 -2.385 1.00 92.56 86 LEU A N 1
ATOM 708 C CA . LEU A 1 86 ? 4.304 -2.936 -1.163 1.00 92.56 86 LEU A CA 1
ATOM 709 C C . LEU A 1 86 ? 4.085 -3.864 0.023 1.00 92.56 86 LEU A C 1
ATOM 711 O O . LEU A 1 86 ? 3.116 -4.623 0.035 1.00 92.56 86 LEU A O 1
ATOM 715 N N . ARG A 1 87 ? 4.935 -3.754 1.041 1.00 91.50 87 ARG A N 1
ATOM 716 C CA . ARG A 1 87 ? 4.659 -4.256 2.386 1.00 91.50 87 ARG A CA 1
ATOM 717 C C . ARG A 1 87 ? 4.314 -3.064 3.269 1.00 91.50 87 ARG A C 1
ATOM 719 O O . ARG A 1 87 ? 5.170 -2.233 3.557 1.00 91.50 87 ARG A O 1
ATOM 726 N N . ILE A 1 88 ? 3.060 -2.990 3.690 1.00 89.44 88 ILE A N 1
ATOM 727 C CA . ILE A 1 88 ? 2.521 -1.892 4.488 1.00 89.44 88 ILE A CA 1
ATOM 728 C C . ILE A 1 88 ? 2.341 -2.391 5.916 1.00 89.44 88 ILE A C 1
ATOM 730 O O . ILE A 1 88 ? 1.508 -3.266 6.147 1.00 89.44 88 ILE A O 1
ATOM 734 N N . SER A 1 89 ? 3.092 -1.843 6.868 1.00 87.38 89 SER A N 1
ATOM 735 C CA . SER A 1 89 ? 2.864 -2.115 8.289 1.00 87.38 89 SER A CA 1
ATOM 736 C C . SER A 1 89 ? 1.846 -1.123 8.838 1.00 87.38 89 SER A C 1
ATOM 738 O O . SER A 1 89 ? 2.071 0.078 8.791 1.00 87.38 89 SER A O 1
ATOM 740 N N . LEU A 1 90 ? 0.741 -1.603 9.396 1.00 82.94 90 LEU A N 1
ATOM 741 C CA . LEU A 1 90 ? -0.289 -0.796 10.054 1.00 82.94 90 LEU A CA 1
ATOM 742 C C . LEU A 1 90 ? 0.071 -0.446 11.504 1.00 82.94 90 LEU A C 1
ATOM 744 O O . LEU A 1 90 ? -0.445 0.529 12.046 1.00 82.94 90 LEU A O 1
ATOM 748 N N . SER A 1 91 ? 0.943 -1.232 12.140 1.00 78.50 91 SER A N 1
ATOM 749 C CA . SER A 1 91 ? 1.437 -0.965 13.496 1.00 78.50 91 SER A CA 1
ATOM 750 C C . SER A 1 91 ? 2.522 0.111 13.486 1.00 78.50 91 SER A C 1
ATOM 752 O O . SER A 1 91 ? 2.457 1.066 14.261 1.00 78.50 91 SER A O 1
ATOM 754 N N . GLN A 1 92 ? 3.485 -0.017 12.570 1.00 79.62 92 GLN A N 1
ATOM 755 C CA . GLN A 1 92 ? 4.581 0.935 12.400 1.00 79.62 92 GLN A CA 1
ATOM 756 C C . GLN A 1 92 ? 4.220 2.089 11.470 1.00 79.62 92 GLN A C 1
ATOM 758 O O . GLN A 1 92 ? 4.902 3.103 11.517 1.00 79.62 92 GLN A O 1
ATOM 763 N N . TRP A 1 93 ? 3.181 1.936 10.642 1.00 80.56 93 TRP A N 1
ATOM 764 C CA . TRP A 1 93 ? 2.760 2.867 9.590 1.00 80.56 93 TRP A CA 1
ATOM 765 C C . TRP A 1 93 ? 3.808 3.173 8.508 1.00 80.56 93 TRP A C 1
ATOM 767 O O . TRP A 1 93 ? 3.801 4.235 7.894 1.00 80.56 93 TRP A O 1
ATOM 777 N N . ASN A 1 94 ? 4.709 2.237 8.224 1.00 86.75 94 ASN A N 1
ATOM 778 C CA . ASN A 1 94 ? 5.696 2.381 7.154 1.00 86.75 94 ASN A CA 1
ATOM 779 C C . ASN A 1 94 ? 5.321 1.569 5.905 1.00 86.75 94 ASN A C 1
ATOM 781 O O . ASN A 1 94 ? 4.496 0.651 5.952 1.00 86.75 94 ASN A O 1
ATOM 785 N N . ILE A 1 95 ? 5.938 1.932 4.779 1.00 90.00 95 ILE A N 1
ATOM 786 C CA . ILE A 1 95 ? 5.777 1.234 3.504 1.00 90.00 95 ILE A CA 1
ATOM 787 C C . ILE A 1 95 ? 7.162 0.809 3.024 1.00 90.00 95 ILE A C 1
ATOM 789 O O . ILE A 1 95 ? 8.006 1.634 2.686 1.00 90.00 95 ILE A O 1
ATOM 793 N N . LEU A 1 96 ? 7.394 -0.497 2.970 1.00 91.19 96 LEU A N 1
ATOM 794 C CA . LEU A 1 96 ? 8.554 -1.069 2.300 1.00 91.19 96 LEU A CA 1
ATOM 795 C C . LEU A 1 96 ? 8.168 -1.384 0.852 1.00 91.19 96 LEU A C 1
ATOM 797 O O . LEU A 1 96 ? 7.225 -2.139 0.606 1.00 91.19 96 LEU A O 1
ATOM 801 N N . VAL A 1 97 ? 8.903 -0.814 -0.095 1.00 91.44 97 VAL A N 1
ATOM 802 C CA . VAL A 1 97 ? 8.767 -1.082 -1.524 1.00 91.44 97 VAL A CA 1
ATOM 803 C C . VAL A 1 97 ? 9.696 -2.233 -1.892 1.00 91.44 97 VAL A C 1
ATOM 805 O O . VAL A 1 97 ? 10.914 -2.167 -1.734 1.00 91.44 97 VAL A O 1
ATOM 808 N N . LEU A 1 98 ? 9.090 -3.308 -2.373 1.00 89.56 98 LEU A N 1
ATOM 809 C CA . LEU A 1 98 ? 9.751 -4.475 -2.932 1.00 89.56 98 LEU A CA 1
ATOM 810 C C . LEU A 1 98 ? 9.917 -4.225 -4.433 1.00 89.56 98 LEU A C 1
ATOM 812 O O . LEU A 1 98 ? 9.041 -4.569 -5.232 1.00 89.56 98 LEU A O 1
ATOM 816 N N . ASP A 1 99 ? 11.014 -3.557 -4.781 1.00 86.50 99 ASP A N 1
ATOM 817 C CA . ASP A 1 99 ? 11.345 -3.170 -6.148 1.00 86.50 99 ASP A CA 1
ATOM 818 C C . ASP A 1 99 ? 12.299 -4.211 -6.774 1.00 86.50 99 ASP A C 1
ATOM 820 O O . ASP A 1 99 ? 13.394 -4.433 -6.251 1.00 86.50 99 ASP A O 1
ATOM 824 N N . PRO A 1 100 ? 11.922 -4.886 -7.877 1.00 82.31 100 PRO A N 1
ATOM 825 C CA . PRO A 1 100 ? 12.802 -5.853 -8.530 1.00 82.31 100 PRO A CA 1
ATOM 826 C C . PRO A 1 100 ? 14.051 -5.225 -9.176 1.00 82.31 100 PRO A C 1
ATOM 828 O O . PRO A 1 100 ? 15.002 -5.965 -9.453 1.00 82.31 100 PRO A O 1
ATOM 831 N N . ASN A 1 101 ? 14.060 -3.909 -9.414 1.00 85.69 101 ASN A N 1
ATOM 832 C CA . ASN A 1 101 ? 15.187 -3.147 -9.946 1.00 85.69 101 ASN A CA 1
ATOM 833 C C . ASN A 1 101 ? 15.230 -1.716 -9.348 1.00 85.69 101 ASN A C 1
ATOM 835 O O . ASN A 1 101 ? 14.829 -0.747 -10.000 1.00 85.69 101 ASN A O 1
ATOM 839 N N . PRO A 1 102 ? 15.768 -1.569 -8.123 1.00 83.94 102 PRO A N 1
ATOM 840 C CA . PRO A 1 102 ? 15.727 -0.324 -7.350 1.00 83.94 102 PRO A CA 1
ATOM 841 C C . PRO A 1 102 ? 16.581 0.811 -7.932 1.00 83.94 102 PRO A C 1
ATOM 843 O O . PRO A 1 102 ? 16.455 1.953 -7.510 1.00 83.94 102 PRO A O 1
ATOM 846 N N . GLN A 1 103 ? 17.436 0.515 -8.914 1.00 85.69 103 GLN A N 1
ATOM 847 C CA . GLN A 1 103 ? 18.288 1.503 -9.579 1.00 85.69 103 GLN A CA 1
ATOM 848 C C . GLN A 1 103 ? 17.538 2.286 -10.675 1.00 85.69 103 GLN A C 1
ATOM 850 O O . GLN A 1 103 ? 18.049 3.285 -11.174 1.00 85.69 103 GLN A O 1
ATOM 855 N N . LEU A 1 104 ? 16.330 1.854 -11.074 1.00 87.56 104 LEU A N 1
ATOM 856 C CA . LEU A 1 104 ? 15.571 2.496 -12.160 1.00 87.56 104 LEU A CA 1
ATOM 857 C C . LEU A 1 104 ? 14.943 3.836 -11.778 1.00 87.56 104 LEU A C 1
ATOM 859 O O . LEU A 1 104 ? 14.648 4.644 -12.660 1.00 87.56 104 LEU A O 1
ATOM 863 N N . LYS A 1 105 ? 14.654 4.049 -10.495 1.00 88.88 105 LYS A N 1
ATOM 864 C CA . LYS A 1 105 ? 13.952 5.234 -9.998 1.00 88.88 105 LYS A CA 1
ATOM 865 C C . LYS A 1 105 ? 14.652 5.737 -8.749 1.00 88.88 105 LYS A C 1
ATOM 867 O O . LYS A 1 105 ? 14.976 4.956 -7.863 1.00 88.88 105 LYS A O 1
ATOM 872 N N . THR A 1 106 ? 14.863 7.049 -8.678 1.00 90.94 106 THR A N 1
ATOM 873 C CA . THR A 1 106 ? 15.408 7.670 -7.469 1.00 90.94 106 THR A CA 1
ATOM 874 C C . THR A 1 106 ? 14.414 7.544 -6.319 1.00 90.94 106 THR A C 1
ATOM 876 O O . THR A 1 106 ? 13.210 7.373 -6.540 1.00 90.94 106 THR A O 1
ATOM 879 N N . MET A 1 107 ? 14.901 7.663 -5.086 1.00 88.81 107 MET A N 1
ATOM 880 C CA . MET A 1 107 ? 14.044 7.586 -3.902 1.00 88.81 107 MET A CA 1
ATOM 881 C C . MET A 1 107 ? 12.938 8.643 -3.929 1.00 88.81 107 MET A C 1
ATOM 883 O O . MET A 1 107 ? 11.795 8.327 -3.614 1.00 88.81 107 MET A O 1
ATOM 887 N N . GLU A 1 108 ? 13.228 9.852 -4.412 1.00 91.00 108 GLU A N 1
ATOM 888 C CA . GLU A 1 108 ? 12.240 10.927 -4.547 1.00 91.00 108 GLU A CA 1
ATOM 889 C C . GLU A 1 108 ? 11.114 10.523 -5.505 1.00 91.00 108 GLU A C 1
ATOM 891 O O . GLU A 1 108 ? 9.936 10.773 -5.239 1.00 91.00 108 GLU A O 1
ATOM 896 N N . LYS A 1 109 ? 11.453 9.842 -6.610 1.00 92.75 109 LYS A N 1
ATOM 897 C CA . LYS A 1 109 ? 10.445 9.358 -7.557 1.00 92.75 109 LYS A CA 1
ATOM 898 C C . LYS A 1 109 ? 9.606 8.229 -6.963 1.00 92.75 109 LYS A C 1
ATOM 900 O O . LYS A 1 109 ? 8.398 8.173 -7.194 1.00 92.75 109 LYS A O 1
ATOM 905 N N . VAL A 1 110 ? 10.231 7.328 -6.208 1.00 92.25 110 VAL A N 1
ATOM 906 C CA . VAL A 1 110 ? 9.535 6.246 -5.499 1.00 92.25 110 VAL A CA 1
ATOM 907 C C . VAL A 1 110 ? 8.545 6.830 -4.488 1.00 92.25 110 VAL A C 1
ATOM 909 O O . VAL A 1 110 ? 7.388 6.412 -4.456 1.00 92.25 110 VAL A O 1
ATOM 912 N N . GLU A 1 111 ? 8.967 7.823 -3.705 1.00 92.00 111 GLU A N 1
ATOM 913 C CA . GLU A 1 111 ? 8.111 8.527 -2.748 1.00 92.00 111 GLU A CA 1
ATOM 914 C C . GLU A 1 111 ? 6.920 9.195 -3.442 1.00 92.00 111 GLU A C 1
ATOM 916 O O . GLU A 1 111 ? 5.781 8.970 -3.032 1.00 92.00 111 GLU A O 1
ATOM 921 N N . GLU A 1 112 ? 7.146 9.921 -4.544 1.00 92.62 112 GLU A N 1
ATOM 922 C CA . GLU A 1 112 ? 6.076 10.537 -5.343 1.00 92.62 112 GLU A CA 1
ATOM 923 C C . GLU A 1 112 ? 5.036 9.500 -5.802 1.00 92.62 112 GLU A C 1
ATOM 925 O O . GLU A 1 112 ? 3.826 9.733 -5.725 1.00 92.62 112 GLU A O 1
ATOM 930 N N . LEU A 1 113 ? 5.502 8.337 -6.265 1.00 93.69 113 LEU A N 1
ATOM 931 C CA . LEU A 1 113 ? 4.641 7.270 -6.766 1.00 93.69 113 LEU A CA 1
ATOM 932 C C . LEU A 1 113 ? 3.842 6.597 -5.644 1.00 93.69 113 LEU A C 1
ATOM 934 O O . LEU A 1 113 ? 2.688 6.233 -5.876 1.00 93.69 113 LEU A O 1
ATOM 938 N N . VAL A 1 114 ? 4.424 6.440 -4.450 1.00 93.62 114 VAL A N 1
ATOM 939 C CA . VAL A 1 114 ? 3.816 5.780 -3.277 1.00 93.62 114 VAL A CA 1
ATOM 940 C C . VAL A 1 114 ? 2.904 6.717 -2.473 1.00 93.62 114 VAL A C 1
ATOM 942 O O . VAL A 1 114 ? 1.944 6.250 -1.851 1.00 93.62 114 VAL A O 1
ATOM 945 N N . GLU A 1 115 ? 3.129 8.029 -2.533 1.00 92.50 115 GLU A N 1
ATOM 946 C CA . GLU A 1 115 ? 2.405 9.061 -1.777 1.00 92.50 115 GLU A CA 1
ATOM 947 C C . GLU A 1 115 ? 0.863 8.955 -1.832 1.00 92.50 115 GLU A C 1
ATOM 949 O O . GLU A 1 115 ? 0.209 9.079 -0.787 1.00 92.50 115 GLU A O 1
ATOM 954 N N . PRO A 1 116 ? 0.222 8.655 -2.981 1.00 92.12 116 PRO A N 1
ATOM 955 C CA . PRO A 1 116 ? -1.222 8.428 -3.028 1.00 92.12 116 PRO A CA 1
ATOM 956 C C . PRO A 1 116 ? -1.707 7.325 -2.084 1.00 92.12 116 PRO A C 1
ATOM 958 O O . PRO A 1 116 ? -2.769 7.443 -1.470 1.00 92.12 116 PRO A O 1
ATOM 961 N N . VAL A 1 117 ? -0.941 6.237 -1.978 1.00 91.44 117 VAL A N 1
ATOM 962 C CA . VAL A 1 117 ? -1.273 5.097 -1.120 1.00 91.44 117 VAL A CA 1
ATOM 963 C C . VAL A 1 117 ? -1.067 5.485 0.339 1.00 91.44 117 VAL A C 1
ATOM 965 O O . VAL A 1 117 ? -1.973 5.288 1.147 1.00 91.44 117 VAL A O 1
ATOM 968 N N . ALA A 1 118 ? 0.077 6.093 0.666 1.00 89.31 118 ALA A N 1
ATOM 969 C CA . ALA A 1 118 ? 0.406 6.507 2.028 1.00 89.31 118 ALA A CA 1
ATOM 970 C C . ALA A 1 118 ? -0.630 7.493 2.598 1.00 89.31 118 ALA A C 1
ATOM 972 O O . ALA A 1 118 ? -1.199 7.265 3.672 1.00 89.31 118 ALA A O 1
ATOM 973 N N . SER A 1 119 ? -0.935 8.558 1.855 1.00 87.62 119 SER A N 1
ATOM 974 C CA . SER A 1 119 ? -1.824 9.637 2.298 1.00 87.62 119 SER A CA 1
ATOM 975 C C . SER A 1 119 ? -3.285 9.191 2.457 1.00 87.62 119 SER A C 1
ATOM 977 O O . SER A 1 119 ? -3.925 9.473 3.480 1.00 87.62 119 SER A O 1
ATOM 979 N N . ILE A 1 120 ? -3.826 8.456 1.480 1.00 87.19 120 ILE A N 1
ATOM 980 C CA . ILE A 1 120 ? -5.220 7.994 1.506 1.00 87.19 120 ILE A CA 1
ATOM 981 C C . ILE A 1 120 ? -5.405 6.904 2.563 1.00 87.19 120 ILE A C 1
ATOM 983 O O . ILE A 1 120 ? -6.378 6.959 3.322 1.00 87.19 120 ILE A O 1
ATOM 987 N N . LEU A 1 121 ? -4.480 5.945 2.663 1.00 84.56 121 LEU A N 1
ATOM 988 C CA . LEU A 1 121 ? -4.569 4.872 3.653 1.00 84.56 121 LEU A CA 1
ATOM 989 C C . LEU A 1 121 ? -4.489 5.420 5.082 1.00 84.56 121 LEU A C 1
ATOM 991 O O . LEU A 1 121 ? -5.322 5.055 5.916 1.00 84.56 121 LEU A O 1
ATOM 995 N N . SER A 1 122 ? -3.574 6.361 5.339 1.00 81.38 122 SER A N 1
ATOM 996 C CA . SER A 1 122 ? -3.459 7.052 6.632 1.00 81.38 122 SER A CA 1
ATOM 997 C C . SER A 1 122 ? -4.767 7.733 7.032 1.00 81.38 122 SER A C 1
ATOM 999 O O . SER A 1 122 ? -5.237 7.617 8.168 1.00 81.38 122 SER A O 1
ATOM 1001 N N . TYR A 1 123 ? -5.415 8.413 6.081 1.00 82.25 123 TYR A N 1
ATOM 1002 C CA . TYR A 1 123 ? -6.705 9.051 6.327 1.00 82.25 123 TYR A CA 1
ATOM 1003 C C . TYR A 1 123 ? -7.806 8.039 6.673 1.00 82.25 123 TYR A C 1
ATOM 1005 O O . TYR A 1 123 ? -8.594 8.266 7.598 1.00 82.25 123 TYR A O 1
ATOM 1013 N N . ILE A 1 124 ? -7.878 6.928 5.937 1.00 78.88 124 ILE A N 1
ATOM 1014 C CA . ILE A 1 124 ? -8.893 5.893 6.160 1.00 78.88 124 ILE A CA 1
ATOM 1015 C C . ILE A 1 124 ? -8.694 5.233 7.523 1.00 78.88 124 ILE A C 1
ATOM 1017 O O . ILE A 1 124 ? -9.658 5.092 8.275 1.00 78.88 124 ILE A O 1
ATOM 1021 N N . ALA A 1 125 ? -7.461 4.898 7.886 1.00 76.38 125 ALA A N 1
ATOM 1022 C CA . ALA A 1 125 ? -7.170 4.273 9.166 1.00 76.38 125 ALA A CA 1
ATOM 1023 C C . ALA A 1 125 ? -7.528 5.146 10.367 1.00 76.38 125 ALA A C 1
ATOM 1025 O O . ALA A 1 125 ? -8.164 4.659 11.304 1.00 76.38 125 ALA A O 1
ATOM 1026 N N . LYS A 1 126 ? -7.216 6.450 10.305 1.00 75.75 126 LYS A N 1
ATOM 1027 C CA . LYS A 1 126 ? -7.634 7.416 11.331 1.00 75.75 126 LYS A CA 1
ATOM 1028 C C . LYS A 1 126 ? -9.154 7.431 11.501 1.00 75.75 126 LYS A C 1
ATOM 1030 O O . LYS A 1 126 ? -9.654 7.533 12.615 1.00 75.75 126 LYS A O 1
ATOM 1035 N N . LYS A 1 127 ? -9.900 7.313 10.399 1.00 73.19 127 LYS A N 1
ATOM 1036 C CA . LYS A 1 127 ? -11.368 7.276 10.415 1.00 73.19 127 LYS A CA 1
ATOM 1037 C C . LYS A 1 127 ? -11.925 5.960 10.969 1.00 73.19 127 LYS A C 1
ATOM 1039 O O . LYS A 1 127 ? -13.001 5.973 11.557 1.00 73.19 127 LYS A O 1
ATOM 1044 N N . MET A 1 128 ? -11.231 4.844 10.762 1.00 68.00 128 MET A N 1
ATOM 1045 C CA . MET A 1 128 ? -11.662 3.523 11.233 1.00 68.00 128 MET A CA 1
ATOM 1046 C C . MET A 1 128 ? -11.188 3.194 12.658 1.00 68.00 128 MET A C 1
ATOM 1048 O O . MET A 1 128 ? -11.422 2.081 13.112 1.00 68.00 128 MET A O 1
ATOM 1052 N N . TYR A 1 129 ? -10.552 4.139 13.365 1.00 64.69 129 TYR A N 1
ATOM 1053 C CA . TYR A 1 129 ? -9.995 3.930 14.710 1.00 64.69 129 TYR A CA 1
ATOM 1054 C C . TYR A 1 129 ? -9.072 2.706 14.802 1.00 64.69 129 TYR A C 1
ATOM 1056 O O . TYR A 1 129 ? -9.061 1.993 15.805 1.00 64.69 129 TYR A O 1
ATOM 1064 N N . ILE A 1 130 ? -8.276 2.466 13.758 1.00 63.47 130 ILE A N 1
ATOM 1065 C CA . I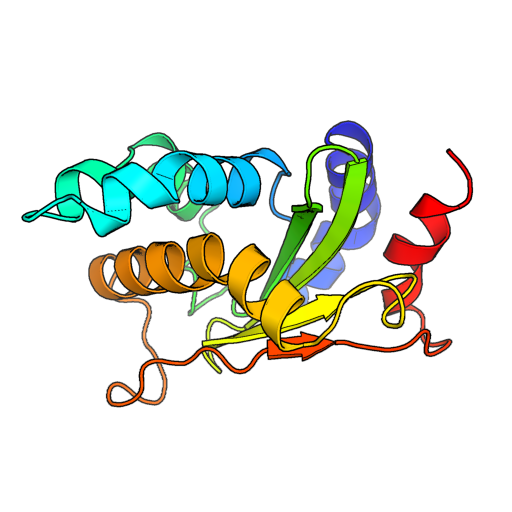LE A 1 130 ? -7.194 1.483 13.829 1.00 63.47 130 ILE A CA 1
ATOM 1066 C C . ILE A 1 130 ? -6.243 1.959 14.937 1.00 63.47 130 ILE A C 1
ATOM 1068 O O . ILE A 1 130 ? -5.659 3.036 14.811 1.00 63.47 130 ILE A O 1
ATOM 1072 N N . LYS A 1 131 ? -6.145 1.211 16.049 1.00 55.62 131 LYS A N 1
ATOM 1073 C CA . LYS A 1 131 ? -5.284 1.574 17.186 1.00 55.62 131 LYS A CA 1
ATOM 1074 C C . LYS A 1 131 ? -3.834 1.604 16.711 1.00 55.62 131 LYS A C 1
ATOM 1076 O O . LYS A 1 131 ? -3.235 0.567 16.454 1.00 55.62 131 LYS A O 1
ATOM 1081 N N . THR A 1 132 ? -3.273 2.797 16.602 1.00 53.59 132 THR A N 1
ATOM 1082 C CA . THR A 1 132 ? -1.856 3.008 16.323 1.00 53.59 132 THR A CA 1
ATOM 1083 C C . THR A 1 132 ? -1.095 3.084 17.636 1.00 53.59 132 THR A C 1
ATOM 1085 O O . THR A 1 132 ? -1.542 3.743 18.575 1.00 53.59 132 THR A O 1
ATOM 1088 N N . GLN A 1 133 ? 0.064 2.425 17.726 1.00 48.78 133 GLN A N 1
ATOM 1089 C CA . GLN A 1 133 ? 0.879 2.486 18.946 1.00 48.78 133 GLN A CA 1
ATOM 1090 C C . GLN A 1 133 ? 1.494 3.874 19.192 1.00 48.78 133 GLN A C 1
ATOM 1092 O O . GLN A 1 133 ? 1.986 4.116 20.282 1.00 48.78 133 GLN A O 1
ATOM 1097 N N . ASN A 1 134 ? 1.419 4.812 18.239 1.00 45.12 134 ASN A N 1
ATOM 1098 C CA . ASN A 1 134 ? 1.873 6.191 18.417 1.00 45.12 134 ASN A CA 1
ATOM 1099 C C . ASN A 1 134 ? 1.001 7.157 17.608 1.00 45.12 134 ASN A C 1
ATOM 1101 O O . ASN A 1 134 ? 1.133 7.280 16.393 1.00 45.12 134 ASN A O 1
ATOM 1105 N N . ASN A 1 135 ? 0.105 7.866 18.290 1.00 41.53 135 ASN A N 1
ATOM 1106 C CA . ASN A 1 135 ? -0.907 8.733 17.678 1.00 41.53 135 ASN A CA 1
ATOM 1107 C C . ASN A 1 135 ? -0.380 10.139 17.297 1.00 41.53 135 ASN A C 1
ATOM 1109 O O . ASN A 1 135 ? -1.160 11.083 17.185 1.00 41.53 135 ASN A O 1
ATOM 1113 N N . THR A 1 136 ? 0.939 10.307 17.136 1.00 44.62 136 THR A N 1
ATOM 1114 C CA . THR A 1 136 ? 1.601 11.627 17.059 1.00 44.62 136 THR A CA 1
ATOM 1115 C C . THR A 1 136 ? 2.482 11.868 15.833 1.00 44.62 136 THR A C 1
ATOM 1117 O O . THR A 1 136 ? 2.986 12.980 15.693 1.00 44.62 136 THR A O 1
ATOM 1120 N N . ARG A 1 137 ? 2.668 10.911 14.910 1.00 44.12 137 ARG A N 1
ATOM 1121 C CA . ARG A 1 137 ? 3.483 11.142 13.698 1.00 44.12 137 ARG A CA 1
ATOM 1122 C C . ARG A 1 137 ? 2.729 10.772 12.416 1.00 44.12 137 ARG A C 1
ATOM 1124 O O . ARG A 1 137 ? 2.109 9.711 12.386 1.00 44.12 137 ARG A O 1
ATOM 1131 N N . PRO A 1 138 ? 2.780 11.601 11.353 1.00 46.28 138 PRO A N 1
ATOM 1132 C CA . PRO A 1 138 ? 2.463 11.123 10.016 1.00 46.28 138 PRO A CA 1
ATOM 1133 C C . PRO A 1 138 ? 3.574 10.148 9.651 1.00 46.28 138 PRO A C 1
ATOM 1135 O O . PRO A 1 138 ? 4.741 10.528 9.608 1.00 46.28 138 PRO A O 1
ATOM 1138 N N . VAL A 1 139 ? 3.249 8.877 9.482 1.00 50.78 139 VAL A N 1
ATOM 1139 C CA . VAL A 1 139 ? 4.279 7.916 9.121 1.00 50.78 139 VAL A CA 1
ATOM 1140 C C . VAL A 1 139 ? 4.213 7.670 7.625 1.00 50.78 139 VAL A C 1
ATOM 1142 O O . VAL A 1 139 ? 3.170 7.322 7.076 1.00 50.78 139 VAL A O 1
ATOM 1145 N N . TYR A 1 140 ? 5.352 7.875 6.983 1.00 66.44 140 TYR A N 1
ATOM 1146 C CA . TYR A 1 140 ? 5.622 7.437 5.625 1.00 66.44 140 TYR A CA 1
ATOM 1147 C C . TYR A 1 140 ? 7.135 7.227 5.494 1.00 66.44 140 TYR A C 1
ATOM 1149 O O . TYR A 1 140 ? 7.849 7.977 4.848 1.00 66.44 140 TYR A O 1
ATOM 1157 N N . ILE A 1 141 ? 7.667 6.211 6.180 1.00 63.38 141 ILE A N 1
ATOM 1158 C CA . ILE A 1 141 ? 9.047 5.783 5.921 1.00 63.38 141 ILE A CA 1
ATOM 1159 C C . ILE A 1 141 ? 8.990 4.845 4.723 1.00 63.38 141 ILE A C 1
ATOM 1161 O O . ILE A 1 141 ? 8.493 3.722 4.852 1.00 63.38 141 ILE A O 1
ATOM 1165 N N . VAL A 1 142 ? 9.479 5.327 3.583 1.00 77.00 142 VAL A N 1
ATOM 1166 C CA . VAL A 1 142 ? 9.677 4.530 2.377 1.00 77.00 142 VAL A CA 1
ATOM 1167 C C . VAL A 1 142 ? 11.081 3.940 2.419 1.00 77.00 142 VAL A C 1
ATOM 1169 O O . VAL A 1 142 ? 12.072 4.649 2.571 1.00 77.00 142 VAL A O 1
ATOM 1172 N N . ARG A 1 143 ? 11.175 2.616 2.315 1.00 75.31 143 ARG A N 1
ATOM 1173 C CA . ARG A 1 143 ? 12.442 1.922 2.059 1.00 75.31 143 ARG A CA 1
ATOM 1174 C C . ARG A 1 143 ? 12.288 1.116 0.789 1.00 75.31 143 ARG A C 1
ATOM 1176 O O . ARG A 1 143 ? 11.250 0.488 0.601 1.00 75.31 143 ARG A O 1
ATOM 1183 N N . VAL A 1 144 ? 13.310 1.116 -0.049 1.00 77.06 144 VAL A N 1
ATOM 1184 C CA . VAL A 1 144 ? 13.371 0.246 -1.218 1.00 77.06 144 VAL A CA 1
ATOM 1185 C C . VAL A 1 144 ? 14.277 -0.929 -0.864 1.00 77.06 144 VAL A C 1
ATOM 1187 O O . VAL A 1 144 ? 15.404 -0.733 -0.416 1.00 77.06 144 VAL A O 1
ATOM 1190 N N . GLN A 1 145 ? 13.758 -2.147 -0.984 1.00 71.94 145 GLN A N 1
ATOM 1191 C CA . GLN A 1 145 ? 14.518 -3.367 -0.718 1.00 71.94 145 GLN A CA 1
ATOM 1192 C C . GLN A 1 145 ? 15.238 -3.813 -1.998 1.00 71.94 145 GLN A C 1
ATOM 1194 O O . GLN A 1 145 ? 14.585 -4.035 -3.015 1.00 71.94 145 GLN A O 1
ATOM 1199 N N . GLU A 1 146 ? 16.558 -4.005 -1.940 1.00 57.59 146 GLU A N 1
ATOM 1200 C CA . GLU A 1 146 ? 17.317 -4.667 -3.011 1.00 57.59 146 GLU A CA 1
ATOM 1201 C C . GLU A 1 146 ? 17.053 -6.183 -3.020 1.00 57.59 146 GLU A C 1
ATOM 1203 O O . GLU A 1 146 ? 16.658 -6.761 -2.005 1.00 57.59 146 GLU A O 1
ATOM 1208 N N . ARG A 1 147 ? 17.280 -6.864 -4.155 1.00 55.22 147 ARG A N 1
ATOM 1209 C CA . ARG A 1 147 ? 17.173 -8.334 -4.252 1.00 55.22 147 ARG A CA 1
ATOM 1210 C C . ARG A 1 147 ? 17.989 -9.020 -3.142 1.00 55.22 147 ARG A C 1
ATOM 1212 O O . ARG A 1 147 ? 19.191 -9.203 -3.283 1.00 55.22 147 ARG A O 1
ATOM 1219 N N . THR A 1 148 ? 17.338 -9.501 -2.086 1.00 43.06 148 THR A N 1
ATOM 1220 C CA . THR A 1 148 ? 17.965 -10.354 -1.060 1.00 43.06 148 THR A CA 1
ATOM 1221 C C . THR A 1 148 ? 17.304 -11.725 -0.988 1.00 43.06 148 THR A C 1
ATOM 1223 O O . THR A 1 148 ? 16.145 -11.824 -0.610 1.00 43.06 148 THR A O 1
ATOM 1226 N N . GLN A 1 149 ? 18.078 -12.767 -1.306 1.00 44.50 149 GLN A N 1
ATOM 1227 C CA . GLN A 1 149 ? 17.772 -14.199 -1.508 1.00 44.50 149 GLN A CA 1
ATOM 1228 C C . GLN A 1 149 ? 16.858 -14.956 -0.504 1.00 44.50 149 GLN A C 1
ATOM 1230 O O . GLN A 1 149 ? 16.743 -16.174 -0.608 1.00 44.50 149 GLN A O 1
ATOM 1235 N N . THR A 1 150 ? 16.169 -14.329 0.446 1.00 37.62 150 THR A N 1
ATOM 1236 C CA . THR A 1 150 ? 15.311 -15.033 1.413 1.00 37.62 150 THR A CA 1
ATOM 1237 C C . THR A 1 150 ? 13.845 -15.084 0.963 1.00 37.62 150 THR A C 1
ATOM 1239 O O . THR A 1 150 ? 13.294 -14.135 0.409 1.00 37.62 150 THR A O 1
ATOM 1242 N N . GLY A 1 151 ? 13.209 -16.243 1.176 1.00 42.00 151 GLY A N 1
ATOM 1243 C CA . GLY A 1 151 ? 12.007 -16.751 0.491 1.00 42.00 151 GLY A CA 1
ATOM 1244 C C . GLY A 1 151 ? 10.708 -15.929 0.523 1.00 42.00 151 GLY A C 1
ATOM 1245 O O . GLY A 1 151 ? 9.716 -16.368 -0.049 1.00 42.00 151 GLY A O 1
ATOM 1246 N N . VAL A 1 152 ? 10.699 -14.718 1.084 1.00 41.00 152 VAL A N 1
ATOM 1247 C CA . VAL A 1 152 ? 9.646 -13.714 0.824 1.00 41.00 152 VAL A CA 1
ATOM 1248 C C . VAL A 1 152 ? 9.729 -13.212 -0.632 1.00 41.00 152 VAL A C 1
ATOM 1250 O O . VAL A 1 152 ? 8.720 -12.841 -1.230 1.00 41.00 152 VAL A O 1
ATOM 1253 N N . ILE A 1 153 ? 10.914 -13.327 -1.252 1.00 46.34 153 ILE A N 1
ATOM 1254 C CA . ILE A 1 153 ? 11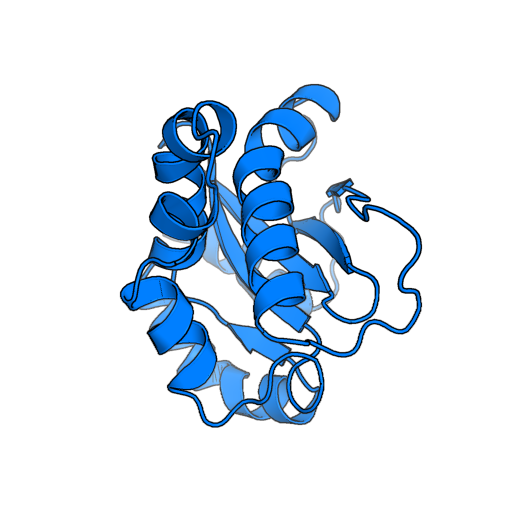.186 -13.050 -2.672 1.00 46.34 153 ILE A CA 1
ATOM 1255 C C . ILE A 1 153 ? 10.449 -13.976 -3.649 1.00 46.34 153 ILE A C 1
ATOM 1257 O O . ILE A 1 153 ? 10.351 -13.618 -4.820 1.00 46.34 153 ILE A O 1
ATOM 1261 N N . ALA A 1 154 ? 9.850 -15.090 -3.211 1.00 44.53 154 ALA A N 1
ATOM 1262 C CA . ALA A 1 154 ? 9.105 -15.994 -4.101 1.00 44.53 154 ALA A CA 1
ATOM 1263 C C . ALA A 1 154 ? 8.020 -15.277 -4.949 1.00 44.53 154 ALA A C 1
ATOM 1265 O O . ALA A 1 154 ? 7.675 -15.713 -6.047 1.00 44.53 154 ALA A O 1
ATOM 1266 N N . TRP A 1 155 ? 7.522 -14.137 -4.462 1.00 46.78 155 TRP A N 1
ATOM 1267 C CA . TRP A 1 155 ? 6.580 -13.256 -5.154 1.00 46.78 155 TRP A CA 1
ATOM 1268 C C . TRP A 1 155 ? 7.228 -12.376 -6.229 1.00 46.78 155 TRP A C 1
ATOM 1270 O O . TRP A 1 155 ? 6.657 -12.208 -7.305 1.00 46.78 155 TRP A O 1
ATOM 1280 N N . CYS A 1 156 ? 8.433 -11.855 -5.973 1.00 41.22 156 CYS A N 1
ATOM 1281 C CA . CYS A 1 156 ? 9.216 -11.095 -6.951 1.00 41.22 156 CYS A CA 1
ATOM 1282 C C . CYS A 1 156 ? 9.883 -11.995 -8.005 1.00 41.22 156 CYS A C 1
ATOM 1284 O O . CYS A 1 156 ? 10.118 -11.551 -9.127 1.00 41.22 156 CYS A O 1
ATOM 1286 N N . THR A 1 157 ? 10.164 -13.265 -7.701 1.00 41.56 157 THR A N 1
ATOM 1287 C CA . THR A 1 157 ? 10.666 -14.225 -8.699 1.00 41.56 157 THR A CA 1
ATOM 1288 C C . THR A 1 157 ? 9.578 -14.726 -9.647 1.00 41.56 157 THR A C 1
ATOM 1290 O O . THR A 1 157 ? 9.884 -14.973 -10.809 1.00 41.56 157 THR A O 1
ATOM 1293 N N . CYS A 1 158 ? 8.305 -14.781 -9.232 1.00 38.88 158 CYS A N 1
ATOM 1294 C CA . CYS A 1 158 ? 7.194 -15.074 -10.155 1.00 38.88 158 CYS A CA 1
ATOM 1295 C C . CYS A 1 158 ? 6.984 -13.989 -11.229 1.00 38.88 158 CYS A C 1
ATOM 1297 O O . CYS A 1 158 ? 6.408 -14.280 -12.271 1.00 38.88 158 CYS A O 1
ATOM 1299 N N . LEU A 1 159 ? 7.471 -12.760 -11.012 1.00 40.94 159 LEU A N 1
ATOM 1300 C CA . LEU A 1 159 ? 7.432 -11.675 -12.004 1.00 40.94 159 LEU A CA 1
ATOM 1301 C C . LEU A 1 159 ? 8.439 -11.857 -13.160 1.00 40.94 159 LEU A C 1
ATOM 1303 O O . LEU A 1 159 ? 8.374 -11.096 -14.115 1.00 40.94 159 LEU A O 1
ATOM 1307 N N . HIS A 1 160 ? 9.354 -12.835 -13.093 1.00 34.50 160 HIS A N 1
ATOM 1308 C CA . HIS A 1 160 ? 10.325 -13.117 -14.166 1.00 34.50 160 HIS A CA 1
ATOM 1309 C C . HIS A 1 160 ? 9.899 -14.235 -15.133 1.00 34.50 160 HIS A C 1
ATOM 1311 O O . HIS A 1 160 ? 10.595 -14.462 -16.116 1.00 34.50 160 HIS A O 1
ATOM 1317 N N . TYR A 1 161 ? 8.797 -14.943 -14.862 1.00 29.67 161 TYR A N 1
ATOM 1318 C CA . TYR A 1 161 ? 8.368 -16.115 -15.645 1.00 29.67 161 TYR A CA 1
ATOM 1319 C C . TYR A 1 161 ? 6.967 -15.973 -16.269 1.00 29.67 161 TYR A C 1
ATOM 1321 O O . TYR A 1 161 ? 6.364 -16.976 -16.652 1.00 29.67 161 TYR A O 1
ATOM 1329 N N . VAL A 1 162 ? 6.455 -14.742 -16.395 1.00 34.25 162 VAL A N 1
ATOM 1330 C CA . VAL A 1 162 ? 5.264 -14.415 -17.202 1.00 34.25 162 VAL A CA 1
ATOM 1331 C C . VAL A 1 162 ? 5.579 -13.247 -18.116 1.00 34.25 162 VAL A C 1
ATOM 1333 O O . VAL A 1 162 ? 6.116 -12.248 -17.590 1.00 34.25 162 VAL A O 1
#

pLDDT: mean 76.05, std 16.84, range [29.67, 93.69]

Secondary structure (DSSP, 8-state):
-HHHHHHHHHHHHHHHHHTTEEE--THHHHHHHHHHHHHHH-SSTHHHH--HHHHHHHHTTS--BTTTB-EEEEEEEETTTEEEEEEEETTT--EEEE-S-TTSS-HHHHHHHHHHHHHHHHHHHHHTT---S-TT-----EEEEP---SGGGHHHHGGG--

Organism: Brassica cretica (NCBI:txid69181)

Radius of gyration: 15.36 Å; chains: 1; bounding box: 36×41×36 Å